Protein AF-A0A2N2M659-F1 (afdb_monomer)

pLDDT: mean 75.44, std 13.48, range [44.44, 93.81]

Structure (mmCIF, N/CA/C/O backbone):
data_AF-A0A2N2M659-F1
#
_entry.id   AF-A0A2N2M659-F1
#
loop_
_atom_site.group_PDB
_atom_site.id
_atom_site.type_symbol
_atom_site.label_a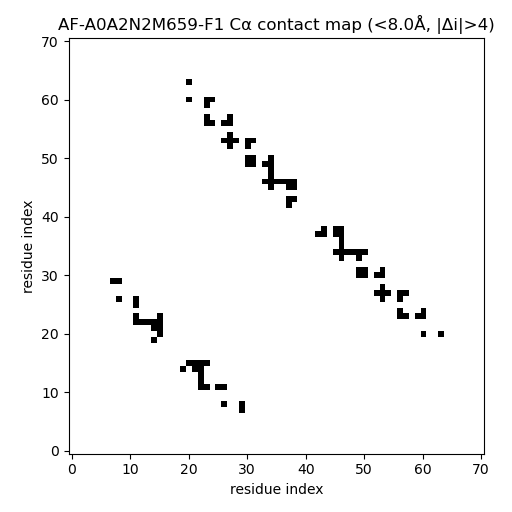tom_id
_atom_site.label_alt_id
_atom_site.label_comp_id
_atom_site.label_asym_id
_atom_site.label_entity_id
_atom_site.label_seq_id
_atom_site.pdbx_PDB_ins_code
_atom_site.Cartn_x
_atom_site.Cartn_y
_atom_site.Cartn_z
_atom_site.occupancy
_atom_site.B_iso_or_equiv
_atom_site.auth_seq_id
_atom_site.auth_comp_id
_atom_site.auth_asym_id
_atom_site.auth_atom_id
_atom_site.pdbx_PDB_model_num
ATOM 1 N N . MET A 1 1 ? 14.443 8.472 -2.809 1.00 55.44 1 MET A N 1
ATOM 2 C CA . MET A 1 1 ? 13.076 8.350 -3.367 1.00 55.44 1 MET A CA 1
ATOM 3 C C . MET A 1 1 ? 12.301 7.168 -2.772 1.00 55.44 1 MET A C 1
ATOM 5 O O . MET A 1 1 ? 11.203 7.385 -2.285 1.00 55.44 1 MET A O 1
ATOM 9 N N . LEU A 1 2 ? 12.883 5.962 -2.699 1.00 65.81 2 LEU A N 1
ATOM 10 C CA . LEU A 1 2 ? 12.245 4.763 -2.112 1.00 65.81 2 LEU A CA 1
ATOM 11 C C . LEU A 1 2 ? 11.853 4.908 -0.626 1.00 65.81 2 LEU A C 1
ATOM 13 O O . LEU A 1 2 ? 10.795 4.449 -0.220 1.00 65.81 2 LEU A O 1
ATOM 17 N N . TRP A 1 3 ? 12.641 5.636 0.167 1.00 69.31 3 TRP A N 1
ATOM 18 C CA . TRP A 1 3 ? 12.377 5.845 1.597 1.00 69.31 3 TRP A CA 1
ATOM 19 C C . TRP A 1 3 ? 11.094 6.628 1.911 1.00 69.31 3 TRP A C 1
ATOM 21 O O . TRP A 1 3 ? 10.475 6.391 2.944 1.00 69.31 3 TRP A O 1
ATOM 31 N N . ILE A 1 4 ? 10.656 7.515 1.011 1.00 71.81 4 ILE A N 1
ATOM 32 C CA . ILE A 1 4 ? 9.393 8.255 1.169 1.00 71.81 4 ILE A CA 1
ATOM 33 C C . ILE A 1 4 ? 8.203 7.303 0.970 1.00 71.81 4 ILE A C 1
ATOM 35 O O . ILE A 1 4 ? 7.247 7.341 1.739 1.00 71.81 4 ILE A O 1
ATOM 39 N N . LEU A 1 5 ? 8.293 6.392 -0.005 1.00 59.09 5 LEU A N 1
ATOM 40 C CA . LEU A 1 5 ? 7.301 5.335 -0.233 1.00 59.09 5 LEU A CA 1
ATOM 41 C C . LEU A 1 5 ? 7.240 4.337 0.932 1.00 59.09 5 LEU A C 1
ATOM 43 O O . LEU A 1 5 ? 6.150 3.918 1.332 1.00 59.09 5 LEU A O 1
ATOM 47 N N . THR A 1 6 ? 8.391 3.999 1.517 1.00 67.75 6 THR A N 1
ATOM 48 C CA . THR A 1 6 ? 8.459 3.182 2.735 1.00 67.75 6 THR A CA 1
ATOM 49 C C . THR A 1 6 ? 7.780 3.890 3.910 1.00 67.75 6 THR A C 1
ATOM 51 O O . THR A 1 6 ? 6.948 3.288 4.586 1.00 67.75 6 THR A O 1
ATOM 54 N N . ALA A 1 7 ? 8.054 5.184 4.117 1.00 73.75 7 ALA A N 1
ATOM 55 C CA . ALA A 1 7 ? 7.424 5.974 5.176 1.00 73.75 7 ALA A CA 1
ATOM 56 C C . ALA A 1 7 ? 5.896 6.085 5.001 1.00 73.75 7 ALA A C 1
ATOM 58 O O . ALA A 1 7 ? 5.156 5.941 5.975 1.00 73.75 7 ALA A O 1
ATOM 59 N N . LEU A 1 8 ? 5.408 6.257 3.765 1.00 68.75 8 LEU A N 1
ATOM 60 C CA . LEU A 1 8 ? 3.974 6.241 3.447 1.00 68.75 8 LEU A CA 1
ATOM 61 C C . LEU A 1 8 ? 3.325 4.878 3.726 1.00 68.75 8 LEU A C 1
ATOM 63 O O . LEU A 1 8 ? 2.219 4.823 4.266 1.00 68.75 8 LEU A O 1
ATOM 67 N N . SER A 1 9 ? 4.020 3.781 3.418 1.00 60.31 9 SER A N 1
ATOM 68 C CA . SER A 1 9 ? 3.528 2.423 3.693 1.00 60.31 9 SER A CA 1
ATOM 69 C C . SER A 1 9 ? 3.415 2.166 5.200 1.00 60.31 9 SER A C 1
ATOM 71 O O . SER A 1 9 ? 2.396 1.651 5.664 1.00 60.31 9 SER A O 1
ATOM 73 N N . ILE A 1 10 ? 4.406 2.610 5.983 1.00 74.50 10 ILE A N 1
ATOM 74 C CA . ILE A 1 10 ? 4.387 2.530 7.453 1.00 74.50 10 ILE A CA 1
ATOM 75 C C . ILE A 1 10 ? 3.240 3.375 8.028 1.00 74.50 10 ILE A C 1
ATOM 77 O O . ILE A 1 10 ? 2.494 2.900 8.885 1.00 74.50 10 ILE A O 1
ATOM 81 N N . ALA A 1 11 ? 3.036 4.597 7.527 1.00 69.06 11 ALA A N 1
ATOM 82 C CA . ALA A 1 11 ? 1.925 5.449 7.952 1.00 69.06 11 ALA A CA 1
ATOM 83 C C . ALA A 1 11 ? 0.552 4.816 7.649 1.00 69.06 11 ALA A C 1
ATOM 85 O O . ALA A 1 11 ? -0.348 4.864 8.491 1.00 69.06 11 ALA A O 1
ATOM 86 N N . GLY A 1 12 ? 0.402 4.166 6.488 1.00 57.44 12 GLY A N 1
ATOM 87 C CA . GLY A 1 12 ? -0.800 3.411 6.118 1.00 57.44 12 GLY A CA 1
ATOM 88 C C . GLY A 1 12 ? -1.086 2.239 7.063 1.00 57.44 12 GLY A C 1
ATOM 89 O O . GLY A 1 12 ? -2.233 2.036 7.461 1.00 57.44 12 GLY A O 1
ATOM 90 N N . VAL A 1 13 ? -0.047 1.517 7.499 1.00 69.31 13 VAL A N 1
ATOM 91 C CA . VAL A 1 13 ? -0.172 0.451 8.511 1.00 69.31 13 VAL A CA 1
ATOM 92 C C . VAL A 1 13 ? -0.587 1.022 9.870 1.00 69.31 13 VAL A C 1
ATOM 94 O O . VAL A 1 13 ? -1.524 0.509 10.477 1.00 69.31 13 VAL A O 1
ATOM 97 N N . ILE A 1 14 ? 0.027 2.120 10.325 1.00 68.94 14 ILE A N 1
ATOM 98 C CA . ILE A 1 14 ? -0.345 2.786 11.588 1.00 68.94 14 ILE A CA 1
ATOM 99 C C . ILE A 1 14 ? -1.813 3.247 11.557 1.00 68.94 14 ILE A C 1
ATOM 101 O O . ILE A 1 14 ? -2.527 3.123 12.553 1.00 68.94 14 ILE A O 1
ATOM 105 N N . LEU A 1 15 ? -2.295 3.751 10.417 1.00 61.28 15 LEU A N 1
ATOM 106 C CA . LEU A 1 15 ? -3.693 4.161 10.242 1.00 61.28 15 LEU A CA 1
ATOM 107 C C . LEU A 1 15 ? -4.668 2.972 10.207 1.00 61.28 15 LEU A C 1
ATOM 109 O O . LEU A 1 15 ? -5.755 3.082 10.782 1.00 61.28 15 LEU A O 1
ATOM 113 N N . ASN A 1 16 ? -4.272 1.842 9.609 1.00 60.94 16 ASN A N 1
ATOM 114 C CA . ASN A 1 16 ? -5.035 0.589 9.662 1.00 60.94 16 ASN A CA 1
ATOM 115 C C . ASN A 1 16 ? -5.121 0.037 11.095 1.00 60.94 16 ASN A C 1
ATOM 117 O O . ASN A 1 16 ? -6.203 -0.357 11.529 1.00 60.94 16 ASN A O 1
ATOM 121 N N . VAL A 1 17 ? -4.029 0.096 11.871 1.00 61.75 17 VAL A N 1
ATOM 122 C CA . VAL A 1 17 ? -4.020 -0.269 13.304 1.00 61.75 17 VAL A CA 1
ATOM 123 C C . VAL A 1 17 ? -4.940 0.648 14.115 1.00 61.75 17 VAL A C 1
ATOM 125 O O . VAL A 1 17 ? -5.656 0.183 14.999 1.00 61.75 17 VAL A O 1
ATOM 128 N N . LYS A 1 18 ? -5.010 1.942 13.770 1.00 61.47 18 LYS A N 1
ATOM 129 C CA . LYS A 1 18 ? -5.941 2.911 14.380 1.00 61.47 18 LYS A CA 1
ATOM 130 C C . LYS A 1 18 ? -7.404 2.756 13.926 1.00 61.47 18 LYS A C 1
ATOM 132 O O . LYS A 1 18 ? -8.211 3.635 14.225 1.00 61.47 18 LYS A O 1
ATOM 137 N N . LYS A 1 19 ? -7.758 1.681 13.204 1.00 61.34 19 LYS A N 1
ATOM 138 C CA . LYS A 1 19 ? -9.119 1.373 12.714 1.00 61.34 19 LYS A CA 1
ATOM 139 C C . LYS A 1 19 ? -9.788 2.521 11.936 1.00 61.34 19 LYS A C 1
ATOM 141 O O . LYS A 1 19 ? -11.015 2.620 11.893 1.00 61.34 19 LYS A O 1
ATOM 146 N N . LYS A 1 20 ? -9.013 3.409 11.301 1.00 62.59 20 LYS A N 1
ATOM 147 C CA . LYS A 1 20 ? -9.575 4.499 10.489 1.00 62.59 20 LYS A CA 1
ATOM 148 C C . LYS A 1 20 ? -9.773 4.019 9.056 1.00 62.59 20 LYS A C 1
ATOM 150 O O . LYS A 1 20 ? -8.807 3.647 8.401 1.00 62.59 20 LYS A O 1
ATOM 155 N N . ARG A 1 21 ? -11.001 4.134 8.529 1.00 65.00 21 ARG A N 1
ATOM 156 C CA . ARG A 1 21 ? -11.347 3.792 7.128 1.00 65.00 21 ARG A CA 1
ATOM 157 C C . ARG A 1 21 ? -10.439 4.459 6.080 1.00 65.00 21 ARG A C 1
ATOM 159 O O . ARG A 1 21 ? -10.245 3.908 5.005 1.00 65.00 21 ARG A O 1
ATOM 166 N N . LEU A 1 22 ? -9.841 5.607 6.413 1.00 69.50 22 LEU A N 1
ATOM 167 C CA . LEU A 1 22 ? -8.841 6.295 5.586 1.00 69.50 22 LEU A CA 1
ATOM 168 C C . LEU A 1 22 ? -7.581 5.449 5.321 1.00 69.50 22 LEU A C 1
ATOM 170 O O . LEU A 1 22 ? -6.982 5.601 4.261 1.00 69.50 22 LEU A O 1
ATOM 174 N N . GLY A 1 23 ? -7.194 4.542 6.228 1.00 70.44 23 GLY A N 1
ATOM 175 C CA . GLY A 1 23 ? -6.043 3.646 6.047 1.00 70.44 23 GLY A CA 1
ATOM 176 C C . GLY A 1 23 ? -6.177 2.756 4.810 1.00 70.44 23 GLY A C 1
ATOM 177 O O . GLY A 1 23 ? -5.221 2.610 4.049 1.00 70.44 23 GLY A O 1
ATOM 178 N N . PHE A 1 24 ? -7.395 2.283 4.526 1.00 74.31 24 PHE A N 1
ATOM 179 C CA . PHE A 1 24 ? -7.684 1.519 3.315 1.00 74.31 24 PHE A CA 1
ATOM 180 C C . PHE A 1 24 ? -7.519 2.350 2.040 1.00 74.31 24 PHE A C 1
ATOM 182 O O . PHE A 1 24 ? -6.974 1.840 1.069 1.00 74.31 24 PHE A O 1
ATOM 189 N N . ALA A 1 25 ? -7.900 3.634 2.035 1.00 77.62 25 ALA A N 1
ATOM 190 C CA . ALA A 1 25 ? -7.710 4.502 0.868 1.00 77.62 25 ALA A CA 1
ATOM 191 C C . ALA A 1 25 ? -6.219 4.702 0.534 1.00 77.62 25 ALA A C 1
ATOM 193 O O . ALA A 1 25 ? -5.820 4.607 -0.629 1.00 77.62 25 ALA A O 1
ATOM 194 N N . PHE A 1 26 ? -5.376 4.894 1.556 1.00 80.25 26 PHE A N 1
ATOM 195 C CA . PHE A 1 26 ? -3.922 4.969 1.377 1.00 80.25 26 PHE A CA 1
ATOM 196 C C . PHE A 1 26 ? -3.324 3.640 0.904 1.00 80.25 26 PHE A C 1
ATOM 198 O O . PHE A 1 26 ? -2.433 3.640 0.053 1.00 80.25 26 PHE A O 1
ATOM 205 N N . TRP A 1 27 ? -3.823 2.512 1.417 1.00 79.62 27 TRP A N 1
ATOM 206 C CA . TRP A 1 27 ? -3.398 1.178 0.991 1.00 79.62 27 TRP A CA 1
ATOM 207 C C . TRP A 1 27 ? -3.767 0.884 -0.462 1.00 79.62 27 TRP A C 1
ATOM 209 O O . TRP A 1 27 ? -2.922 0.410 -1.212 1.00 79.62 27 TRP A O 1
ATOM 219 N N . ILE A 1 28 ? -4.984 1.224 -0.888 1.00 85.00 28 ILE A N 1
ATOM 220 C CA . ILE A 1 28 ? -5.428 1.088 -2.282 1.00 85.00 28 ILE A CA 1
ATOM 221 C C . ILE A 1 28 ? -4.479 1.863 -3.208 1.00 85.00 28 ILE A C 1
ATOM 223 O O . ILE A 1 28 ? -3.938 1.292 -4.152 1.00 85.00 28 ILE A O 1
ATOM 227 N N . PHE A 1 29 ? -4.203 3.135 -2.912 1.00 88.56 29 PHE A N 1
ATOM 228 C CA . PHE A 1 29 ? -3.329 3.947 -3.764 1.00 88.56 29 PHE A CA 1
ATOM 229 C C . PHE A 1 29 ? -1.881 3.432 -3.786 1.00 88.56 29 PHE A C 1
ATOM 231 O O . PHE A 1 29 ? -1.278 3.296 -4.851 1.00 88.56 29 PHE A O 1
ATOM 238 N N . SER A 1 30 ? -1.333 3.097 -2.616 1.00 85.75 30 SER A N 1
ATOM 239 C CA . SER A 1 30 ? 0.054 2.634 -2.489 1.00 85.75 30 SER A CA 1
ATOM 240 C C . SER A 1 30 ? 0.265 1.279 -3.165 1.00 85.75 30 SER A C 1
ATOM 242 O O . SER A 1 30 ? 1.229 1.111 -3.908 1.00 85.75 30 SER A O 1
ATOM 244 N N . ASN A 1 31 ? -0.655 0.329 -2.966 1.00 88.06 31 ASN A N 1
ATOM 245 C CA . ASN A 1 31 ? -0.572 -0.998 -3.575 1.00 88.06 31 ASN A CA 1
ATOM 246 C C . ASN A 1 31 ? -0.731 -0.928 -5.101 1.00 88.06 31 ASN A C 1
ATOM 248 O O . ASN A 1 31 ? 0.002 -1.608 -5.815 1.00 88.06 31 ASN A O 1
ATOM 252 N N . ALA A 1 32 ? -1.607 -0.059 -5.620 1.00 91.00 32 ALA A N 1
ATOM 253 C CA . ALA A 1 32 ? -1.730 0.154 -7.063 1.00 91.00 32 ALA A CA 1
ATOM 254 C C . ALA A 1 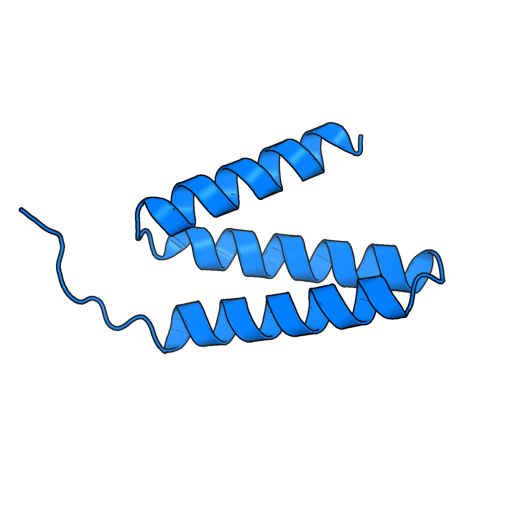32 ? -0.441 0.729 -7.674 1.00 91.00 32 ALA A C 1
ATOM 256 O O . ALA A 1 32 ? 0.040 0.234 -8.695 1.00 91.00 32 ALA A O 1
ATOM 257 N N . ALA A 1 33 ? 0.153 1.742 -7.033 1.00 90.88 33 ALA A N 1
ATOM 258 C CA . ALA A 1 33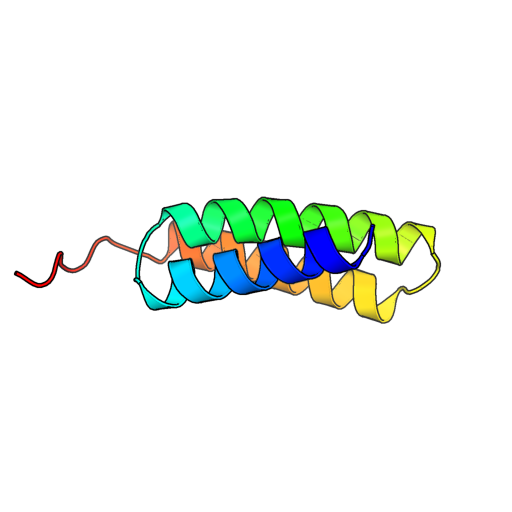 ? 1.404 2.341 -7.493 1.00 90.88 33 ALA A CA 1
ATOM 259 C C . ALA A 1 33 ? 2.557 1.323 -7.494 1.00 90.88 33 ALA A C 1
ATOM 261 O O . ALA A 1 33 ? 3.296 1.222 -8.477 1.00 90.88 33 ALA A O 1
ATOM 262 N N . TRP A 1 34 ? 2.679 0.522 -6.432 1.00 85.75 34 TRP A N 1
ATOM 263 C CA . TRP A 1 34 ? 3.700 -0.519 -6.338 1.00 85.75 34 TRP A CA 1
ATOM 264 C C . TRP A 1 34 ? 3.491 -1.657 -7.331 1.00 85.75 34 TRP A C 1
ATOM 266 O O . TRP A 1 34 ? 4.474 -2.129 -7.899 1.00 85.75 34 TRP A O 1
ATOM 276 N N . ALA A 1 35 ? 2.252 -2.067 -7.602 1.00 91.12 35 ALA A N 1
ATOM 277 C CA . ALA A 1 35 ? 1.974 -3.054 -8.641 1.00 91.12 35 ALA A CA 1
ATOM 278 C C . ALA A 1 35 ? 2.485 -2.570 -10.010 1.00 91.12 35 ALA A C 1
ATOM 280 O O . ALA A 1 35 ? 3.228 -3.284 -10.682 1.00 91.12 35 ALA A O 1
ATOM 281 N N . ILE A 1 36 ? 2.172 -1.323 -10.389 1.00 92.38 36 ILE A N 1
ATOM 282 C CA . ILE A 1 36 ? 2.604 -0.733 -11.668 1.00 92.38 36 ILE A CA 1
ATOM 283 C C . ILE A 1 36 ? 4.134 -0.659 -11.762 1.00 92.38 36 ILE A C 1
ATOM 285 O O . ILE A 1 36 ? 4.701 -1.009 -12.797 1.00 92.38 36 ILE A O 1
ATOM 289 N N . ILE A 1 37 ? 4.809 -0.205 -10.702 1.00 92.44 37 ILE A N 1
ATOM 290 C CA . ILE A 1 37 ? 6.275 -0.100 -10.679 1.00 92.44 37 ILE A CA 1
ATOM 291 C C . ILE A 1 37 ? 6.918 -1.485 -10.805 1.00 92.44 37 ILE A C 1
ATOM 293 O O . ILE A 1 37 ? 7.831 -1.656 -11.608 1.00 92.44 37 ILE A O 1
ATOM 297 N N . ASN A 1 38 ? 6.427 -2.479 -10.063 1.00 89.94 38 ASN A N 1
ATOM 298 C CA . ASN A 1 38 ? 6.992 -3.828 -10.086 1.00 89.94 38 ASN A CA 1
ATOM 299 C C . ASN A 1 38 ? 6.819 -4.511 -11.445 1.00 89.94 38 ASN A C 1
ATOM 301 O O . ASN A 1 38 ? 7.784 -5.074 -11.961 1.00 89.94 38 ASN A O 1
ATOM 305 N N . PHE A 1 39 ? 5.650 -4.380 -12.081 1.00 91.56 39 PHE A N 1
ATOM 306 C CA . PHE A 1 39 ? 5.461 -4.900 -13.436 1.00 91.56 39 PHE A CA 1
ATOM 307 C C . PHE A 1 39 ? 6.366 -4.206 -14.460 1.00 91.56 39 PHE A C 1
ATOM 309 O O . PHE A 1 39 ? 6.936 -4.878 -15.317 1.00 91.56 39 PHE A O 1
ATOM 316 N N . LYS A 1 40 ? 6.565 -2.884 -14.352 1.00 93.81 40 LYS A N 1
ATOM 317 C CA . LYS A 1 40 ? 7.496 -2.150 -15.229 1.00 93.81 40 LYS A CA 1
ATOM 318 C C . LYS A 1 40 ? 8.957 -2.558 -15.032 1.00 93.81 40 LYS A C 1
ATOM 320 O O . LYS A 1 40 ? 9.720 -2.524 -15.990 1.00 93.81 40 LYS A O 1
ATOM 325 N N . SER A 1 41 ? 9.335 -2.955 -13.820 1.00 91.88 41 SER A N 1
ATOM 326 C CA . SER A 1 41 ? 10.686 -3.425 -13.490 1.00 91.88 41 SER A CA 1
ATOM 327 C C . SER A 1 41 ? 10.909 -4.917 -13.777 1.00 91.88 41 SER A C 1
ATOM 329 O O . SER A 1 41 ? 11.975 -5.435 -13.459 1.00 91.88 41 SER A O 1
ATOM 331 N N . GLY A 1 42 ? 9.920 -5.624 -14.340 1.00 92.19 42 GLY A N 1
ATOM 332 C CA . GLY A 1 42 ? 10.004 -7.063 -14.616 1.00 92.19 42 GLY A CA 1
ATOM 333 C C . GLY A 1 42 ? 9.858 -7.964 -13.382 1.00 92.19 42 GLY A C 1
ATOM 334 O O . GLY A 1 42 ? 10.028 -9.173 -13.493 1.00 92.19 42 GLY A O 1
ATOM 335 N N . MET A 1 43 ? 9.518 -7.404 -12.217 1.00 90.00 43 MET A N 1
ATOM 336 C CA . MET A 1 43 ? 9.294 -8.140 -10.967 1.00 90.00 43 MET A CA 1
ATOM 337 C C . MET A 1 43 ? 7.836 -8.606 -10.888 1.00 90.00 43 MET A C 1
ATOM 339 O O . MET A 1 43 ? 7.006 -8.014 -10.189 1.00 90.00 43 MET A O 1
ATOM 343 N N . ILE A 1 44 ? 7.503 -9.646 -11.651 1.00 89.00 44 ILE A N 1
ATOM 344 C CA . ILE A 1 44 ? 6.122 -10.122 -11.821 1.00 89.00 44 ILE A CA 1
ATOM 345 C C . ILE A 1 44 ? 5.532 -10.641 -10.503 1.00 89.00 44 ILE A C 1
ATOM 347 O O . ILE A 1 44 ? 4.369 -10.369 -10.205 1.00 89.00 44 ILE A O 1
ATOM 351 N N . GLU A 1 45 ? 6.325 -11.326 -9.682 1.00 87.19 45 GLU A N 1
ATOM 352 C CA . GLU A 1 45 ? 5.904 -11.909 -8.404 1.00 87.19 45 GLU A CA 1
ATOM 353 C C . GLU A 1 45 ? 5.527 -10.816 -7.398 1.00 87.19 45 GLU A C 1
ATOM 355 O O . GLU A 1 45 ? 4.479 -10.886 -6.753 1.00 87.19 45 GLU A O 1
ATOM 360 N N . GLN A 1 46 ? 6.352 -9.765 -7.304 1.00 80.06 46 GLN A N 1
ATOM 361 C CA . GLN A 1 46 ? 6.054 -8.611 -6.453 1.00 80.06 46 GLN A CA 1
ATOM 362 C C . GLN A 1 46 ? 4.856 -7.825 -6.990 1.00 80.06 46 GLN A C 1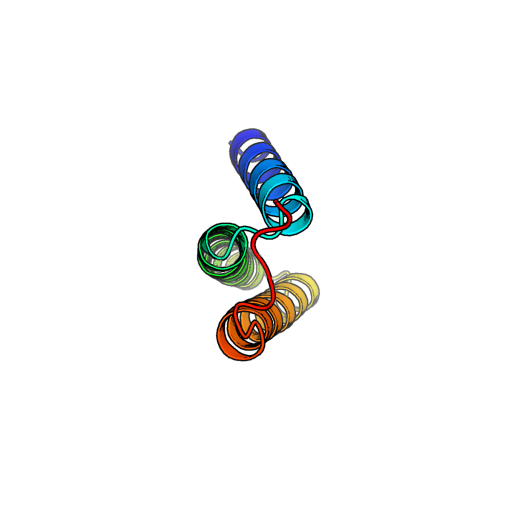
ATOM 364 O O . GLN A 1 46 ? 3.994 -7.415 -6.214 1.00 80.06 46 GLN A O 1
ATOM 369 N N . GLY A 1 47 ? 4.756 -7.654 -8.312 1.00 87.25 47 GLY A N 1
ATOM 370 C CA . GLY A 1 47 ? 3.602 -7.018 -8.948 1.00 87.25 47 GLY A CA 1
ATOM 371 C C . GLY A 1 47 ? 2.295 -7.739 -8.614 1.00 87.25 47 GLY A C 1
ATOM 372 O O . GLY A 1 47 ? 1.348 -7.107 -8.141 1.00 87.25 47 GLY A O 1
ATOM 373 N N . ALA A 1 48 ? 2.263 -9.065 -8.771 1.00 84.12 48 ALA A N 1
ATOM 374 C CA . ALA A 1 48 ? 1.110 -9.897 -8.436 1.00 84.12 48 ALA A CA 1
ATOM 375 C C . ALA A 1 48 ? 0.744 -9.807 -6.945 1.00 84.12 48 ALA A C 1
ATOM 377 O O . ALA A 1 48 ? -0.431 -9.647 -6.611 1.00 84.12 48 ALA A O 1
ATOM 378 N N . LEU A 1 49 ? 1.738 -9.824 -6.050 1.00 85.31 49 LEU A N 1
ATOM 379 C CA . LEU A 1 49 ? 1.521 -9.649 -4.612 1.00 85.31 49 LEU A CA 1
ATOM 380 C C . LEU A 1 49 ? 0.827 -8.314 -4.298 1.00 85.31 49 LEU A C 1
ATOM 382 O O . LEU A 1 49 ? -0.156 -8.281 -3.555 1.00 85.31 49 LEU A O 1
ATOM 386 N N . PHE A 1 50 ? 1.289 -7.215 -4.898 1.00 88.31 50 PHE A N 1
ATOM 387 C CA . PHE A 1 50 ? 0.688 -5.898 -4.682 1.00 88.31 50 PHE A CA 1
ATOM 388 C C . PHE A 1 50 ? -0.715 -5.772 -5.287 1.00 88.31 50 PHE A C 1
ATOM 390 O O . PHE A 1 50 ? -1.555 -5.072 -4.720 1.00 88.31 50 PHE A O 1
ATOM 397 N N . VAL A 1 51 ? -1.021 -6.494 -6.368 1.00 87.19 51 VAL A N 1
ATOM 398 C CA . VAL A 1 51 ? -2.395 -6.608 -6.889 1.00 87.19 51 VAL A CA 1
ATOM 399 C C . VAL A 1 51 ? -3.306 -7.329 -5.892 1.00 87.19 51 VAL A C 1
ATOM 401 O O . VAL A 1 51 ? -4.421 -6.870 -5.636 1.00 87.19 51 VAL A O 1
ATOM 404 N N . VAL A 1 52 ? -2.836 -8.413 -5.270 1.00 85.56 52 VAL A N 1
ATOM 405 C CA . VAL A 1 52 ? -3.597 -9.103 -4.214 1.00 85.56 52 VAL A CA 1
ATOM 406 C C . VAL A 1 52 ? -3.827 -8.169 -3.023 1.00 85.56 52 VAL A C 1
ATOM 408 O O . VAL A 1 52 ? -4.949 -8.065 -2.531 1.00 85.56 52 VAL A O 1
ATOM 411 N N . TYR A 1 53 ? -2.809 -7.422 -2.592 1.00 86.44 53 TYR A N 1
ATOM 412 C CA . TYR A 1 53 ? -2.949 -6.452 -1.499 1.00 86.44 53 TYR A CA 1
ATOM 413 C C . TYR A 1 53 ? -3.875 -5.286 -1.841 1.00 86.44 53 TYR A C 1
ATOM 415 O O . TYR A 1 53 ? -4.607 -4.806 -0.974 1.00 86.44 53 TYR A O 1
ATOM 423 N N . PHE A 1 54 ? -3.893 -4.845 -3.096 1.00 89.25 54 PHE A N 1
ATOM 424 C CA . PHE A 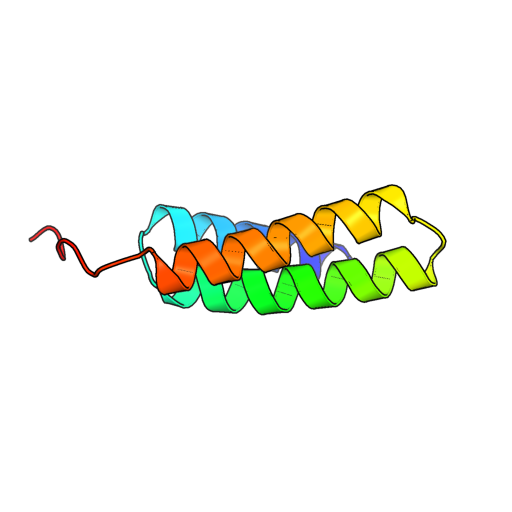1 54 ? -4.867 -3.878 -3.587 1.00 89.25 54 PHE A CA 1
ATOM 425 C C . PHE A 1 54 ? -6.299 -4.417 -3.462 1.00 89.25 54 PHE A C 1
ATOM 427 O O . PHE A 1 54 ? -7.161 -3.743 -2.894 1.00 89.25 54 PHE A O 1
ATOM 434 N N . ALA A 1 55 ? -6.544 -5.652 -3.907 1.00 84.19 55 ALA A N 1
ATOM 435 C CA . ALA A 1 55 ? -7.854 -6.290 -3.798 1.00 84.19 55 ALA A CA 1
ATOM 436 C C . ALA A 1 55 ? -8.282 -6.482 -2.332 1.00 84.19 55 ALA A C 1
ATOM 438 O O . ALA A 1 55 ? -9.419 -6.173 -1.973 1.00 84.19 55 ALA A O 1
ATOM 439 N N . LEU A 1 56 ? -7.361 -6.910 -1.463 1.00 81.38 56 LEU A N 1
ATOM 440 C CA . LEU A 1 56 ? -7.603 -7.026 -0.023 1.00 81.38 56 LEU A CA 1
ATOM 441 C C . LEU A 1 56 ? -7.888 -5.671 0.630 1.00 81.38 56 LEU A C 1
ATOM 443 O O . LEU A 1 56 ? -8.701 -5.606 1.545 1.00 81.38 56 LEU A O 1
ATOM 447 N N . ALA A 1 57 ? -7.273 -4.584 0.162 1.00 83.50 57 ALA A N 1
ATOM 448 C CA . ALA A 1 57 ? -7.558 -3.244 0.667 1.00 83.50 57 ALA A CA 1
ATOM 449 C C . ALA A 1 57 ? -8.970 -2.771 0.280 1.00 83.50 57 ALA A C 1
ATOM 451 O O . ALA A 1 57 ? -9.661 -2.180 1.111 1.00 83.50 57 ALA A O 1
ATOM 452 N N . ILE A 1 58 ? -9.423 -3.071 -0.944 1.00 84.12 58 ILE A N 1
ATOM 453 C CA . ILE A 1 58 ? -10.807 -2.816 -1.380 1.00 84.12 58 ILE A CA 1
ATOM 454 C C . ILE A 1 58 ? -11.781 -3.663 -0.564 1.00 84.12 58 ILE A C 1
ATOM 456 O O . ILE A 1 58 ? -12.767 -3.139 -0.046 1.00 84.12 58 ILE A O 1
ATOM 460 N N . TRP A 1 59 ? -11.501 -4.958 -0.409 1.00 79.62 59 TRP A N 1
ATOM 461 C CA . TRP A 1 59 ? -12.346 -5.829 0.400 1.00 79.62 59 TRP A CA 1
ATOM 462 C C . TRP A 1 59 ? -12.380 -5.352 1.852 1.00 79.62 59 TRP A C 1
ATOM 464 O O . TRP A 1 59 ? -13.461 -5.228 2.418 1.00 79.62 59 TRP A O 1
ATOM 474 N N . GLY A 1 60 ? -11.242 -4.982 2.434 1.00 79.12 60 GLY A N 1
ATOM 475 C CA . GLY A 1 60 ? -11.164 -4.353 3.748 1.00 79.12 60 GLY A CA 1
ATOM 476 C C . GLY A 1 60 ? -12.064 -3.124 3.836 1.00 79.12 60 GLY A C 1
ATOM 477 O O . GLY A 1 60 ? -12.929 -3.081 4.699 1.00 79.12 60 GLY A O 1
ATOM 478 N N . LEU A 1 61 ? -11.975 -2.190 2.886 1.00 81.19 61 LEU A N 1
ATOM 479 C CA . LEU A 1 61 ? -12.822 -0.992 2.851 1.00 81.19 61 LEU A CA 1
ATOM 480 C C . L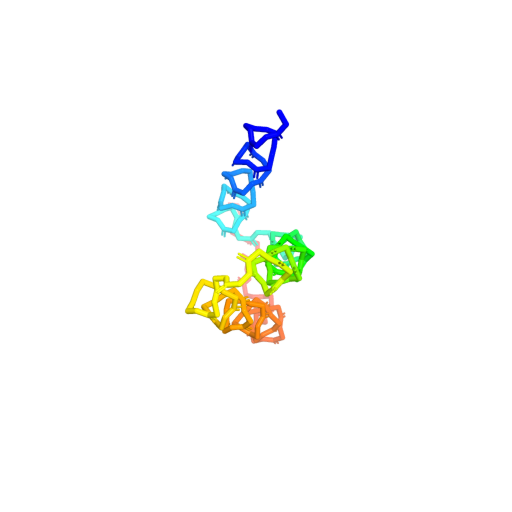EU A 1 61 ? -14.330 -1.312 2.809 1.00 81.19 61 LEU A C 1
ATOM 482 O O . LEU A 1 61 ? -15.107 -0.668 3.515 1.00 81.19 61 LEU A O 1
ATOM 486 N N . VAL A 1 62 ? -14.740 -2.288 1.993 1.00 79.88 62 VAL A N 1
ATOM 487 C CA . VAL A 1 62 ? -16.155 -2.659 1.792 1.00 79.88 62 VAL A CA 1
ATOM 488 C C . VAL A 1 62 ? -16.704 -3.504 2.948 1.00 79.88 62 VAL A C 1
ATOM 490 O O . VAL A 1 62 ? -17.838 -3.307 3.383 1.00 79.88 62 VAL A O 1
ATOM 493 N N . SER A 1 63 ? -15.908 -4.443 3.461 1.00 73.44 63 SER A N 1
ATOM 494 C CA . SER A 1 63 ? -16.281 -5.338 4.568 1.00 73.44 63 SER A CA 1
ATOM 495 C C . SER A 1 63 ? -16.240 -4.650 5.927 1.00 73.44 63 SER A C 1
ATOM 497 O O . SER A 1 63 ? -16.930 -5.094 6.849 1.00 73.44 63 SER A O 1
ATOM 499 N N . TRP A 1 64 ? -15.503 -3.541 6.052 1.00 71.06 64 TRP A N 1
ATOM 500 C CA . TRP A 1 64 ? -15.468 -2.730 7.264 1.00 71.06 64 TRP A CA 1
ATOM 501 C C . TRP A 1 64 ? -16.785 -1.973 7.451 1.00 71.06 64 TRP A C 1
ATOM 503 O O . TRP A 1 64 ? -16.893 -0.762 7.225 1.00 71.06 64 TRP A O 1
ATOM 513 N N . LYS A 1 65 ? -17.816 -2.686 7.911 1.00 61.38 65 LYS A N 1
ATOM 514 C CA . LYS A 1 65 ? -18.978 -2.083 8.567 1.00 61.38 65 LYS A CA 1
ATOM 515 C C . LYS A 1 65 ? -18.461 -1.327 9.789 1.00 61.38 65 LYS A C 1
ATOM 517 O O . LYS A 1 65 ? -17.598 -1.821 10.506 1.00 61.38 65 LYS A O 1
ATOM 522 N N . ALA A 1 66 ? -18.905 -0.084 9.956 1.00 55.00 66 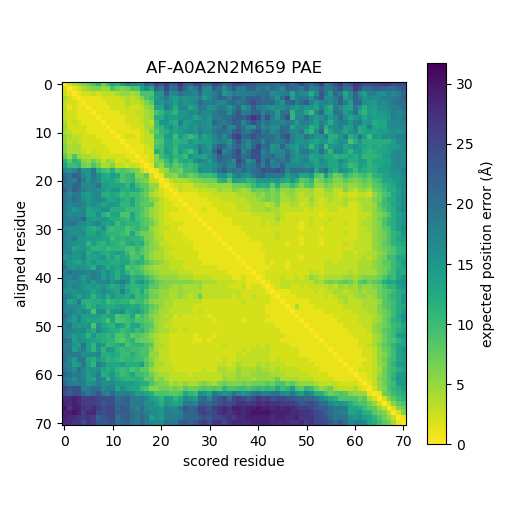ALA A N 1
ATOM 523 C CA . ALA A 1 66 ? -18.497 0.783 11.052 1.00 55.00 66 ALA A CA 1
ATOM 524 C C . ALA A 1 66 ? -19.040 0.227 12.376 1.00 55.00 66 ALA A C 1
ATOM 526 O O . ALA A 1 66 ? -20.033 0.725 12.890 1.00 55.00 66 ALA A O 1
ATOM 527 N N . THR A 1 67 ? -18.428 -0.829 12.903 1.00 50.34 67 THR A N 1
ATOM 528 C CA . THR A 1 67 ? -18.674 -1.254 14.273 1.00 50.34 67 THR A CA 1
ATOM 529 C C . THR A 1 67 ? -17.693 -0.502 15.159 1.00 50.34 67 THR A C 1
ATOM 531 O O . THR A 1 67 ? -16.497 -0.788 15.181 1.00 50.34 67 THR A O 1
ATOM 534 N N . GLU A 1 68 ? -18.272 0.501 15.815 1.00 48.91 68 GLU A N 1
ATOM 535 C CA . GLU A 1 68 ? -17.830 1.162 17.040 1.00 48.91 68 GLU A CA 1
ATOM 536 C C . GLU A 1 68 ? -16.560 2.015 16.950 1.00 48.91 68 GLU A C 1
ATOM 538 O O . GLU A 1 68 ? -15.419 1.565 17.070 1.00 48.91 68 GLU A O 1
ATOM 543 N N . SER A 1 69 ? -16.805 3.326 16.856 1.00 46.31 69 SER A N 1
ATOM 544 C CA . SER A 1 69 ? -16.136 4.285 17.732 1.00 46.31 69 SER A CA 1
ATOM 545 C C . SER A 1 69 ? -16.168 3.736 19.160 1.00 46.31 69 SER A C 1
ATOM 547 O O . SER A 1 69 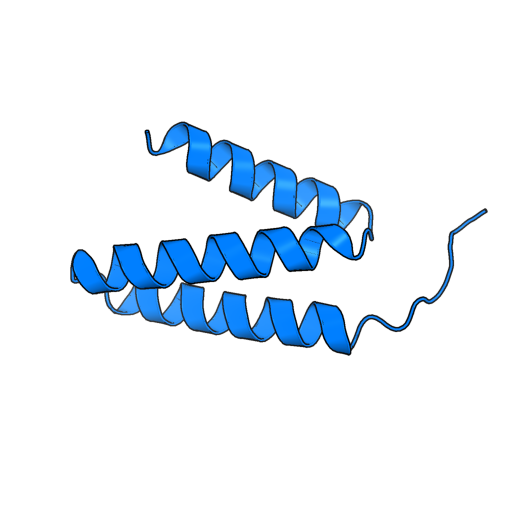? -17.207 3.777 19.815 1.00 46.31 69 SER A O 1
ATOM 549 N N . ILE A 1 70 ? -15.049 3.164 19.599 1.00 44.88 70 ILE A N 1
ATOM 550 C CA . ILE A 1 70 ? -14.827 2.863 21.012 1.00 44.88 70 ILE A CA 1
ATOM 551 C C . ILE A 1 70 ? -14.873 4.225 21.735 1.00 44.88 70 ILE A C 1
ATOM 553 O O . ILE A 1 70 ? -14.169 5.131 21.271 1.00 44.88 70 ILE A O 1
ATOM 557 N N . PRO A 1 71 ? -15.742 4.403 22.749 1.00 44.44 71 PRO A N 1
ATOM 558 C CA . PRO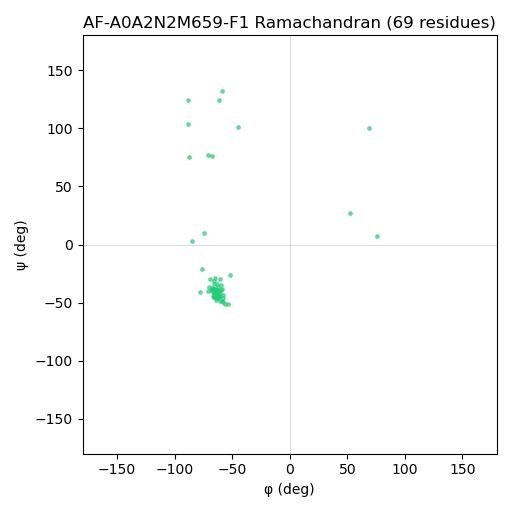 A 1 71 ? -15.860 5.649 23.508 1.00 44.44 71 PRO A CA 1
ATOM 559 C C . PRO A 1 71 ? -14.554 6.044 24.209 1.00 44.44 71 PRO A C 1
ATOM 561 O O . PRO A 1 71 ? -13.742 5.141 24.521 1.00 44.44 71 PRO A O 1
#

Foldseek 3Di:
DVVVLVVLLVVLVVVVVVVHLVSLVSLLVSLVVQLVVCVVVVNNVSNVVSVVSNVVSVVCSVVPDPDDPPD

Mean predicted aligned error: 9.58 Å

Radius of gyration: 13.35 Å; Cα contacts (8 Å, |Δi|>4): 56; chains: 1; bounding box: 32×20×39 Å

Solvent-accessible surface area (backbone atoms only — not comparable to full-atom values): 3830 Å² total; per-residue (Å²): 116,68,66,59,56,51,51,52,52,52,51,28,49,55,32,47,74,66,73,40,75,66,16,30,57,50,37,33,54,52,22,49,53,48,17,55,52,26,49,75,70,68,37,54,68,61,12,51,50,24,48,52,49,20,54,51,22,52,48,48,54,70,70,56,65,89,77,65,86,76,130

Nearest PDB structures (foldseek):
  6j22-assembly1_B  TM=6.761E-01  e=7.250E+00  Shigella flexneri

Sequence (71 aa):
MLWILTALSIAGVILNVKKKRLGFAFWIFSNAAWAIINFKSGMIEQGALFVVYFALAIWGLVSWKATESIP

Secondary structure (DSSP, 8-state):
-HHHHHHHHHHHHHHHHTT-THHHHHHHHHHHHHHHHHHHTT-HHHHHHHHHHHHHHHHHHHH--------